Protein AF-A0AAW9DJ57-F1 (afdb_monomer_lite)

Sequence (117 aa):
EPVIYDNVTNDVYLRDVSTGRTDFIPNDYYTQVMAIKWANANFPDIKVKMGDAKYNPTEQGIVMSKADTSLKEKIDEALEAMKADGTLKAISEKYYAGQDLTIPVENADKLPVIEVE

pLDDT: mean 94.6, std 3.54, range [71.62, 98.62]

Secondary structure (DSSP, 8-state):
-PPPP-S--HHHHHHHHHHTS-S-----HHHHHHHHHHHHHH-TT------S-------------SS--HHHHHHHHHHHHHHHTSHHHHHHHHHTTT---SSPPTTGGGSPP----

Radius of gyration: 17.86 Å; chains: 1; bounding box: 44×32×45 Å

Foldseek 3Di:
DDDDDDPDQLCVVLQCCQVVVDVDDDDDPLVVVVSVVVCVVPPVSRDDDDDPADADDDDDDDDDDPVDCPVVVVVVVVVVVCVVVCVQQVVCCVPRVHDRPVDGDPPSVVHYYDDDD

InterPro domains:
  IPR001638 Solute-binding protein family 3/N-terminal domain of MltF [PF00497] (21-96)

Organism: Streptococcus suis (NCBI:txid1307)

Structure (mmCIF, N/CA/C/O backbone):
data_AF-A0AAW9DJ57-F1
#
_entry.id   AF-A0AAW9DJ57-F1
#
loop_
_atom_site.group_PDB
_atom_site.id
_atom_site.type_symbol
_atom_site.label_atom_id
_atom_site.label_alt_id
_atom_site.label_comp_id
_atom_site.label_asym_id
_atom_site.label_entity_id
_atom_site.label_seq_id
_atom_site.pdbx_PDB_ins_code
_atom_site.Cartn_x
_atom_site.Cartn_y
_atom_site.Cartn_z
_atom_site.occupancy
_atom_site.B_iso_or_equiv
_atom_site.auth_seq_id
_atom_site.auth_comp_id
_atom_site.auth_asym_id
_atom_site.auth_atom_id
_atom_site.pdbx_PDB_model_num
ATOM 1 N N . GLU A 1 1 ? -7.285 -7.538 -26.041 1.00 86.50 1 GLU A N 1
ATOM 2 C CA . GLU A 1 1 ? -7.826 -8.420 -24.987 1.00 86.50 1 GLU A CA 1
ATOM 3 C C . GLU A 1 1 ? -6.953 -8.395 -23.742 1.00 86.50 1 GLU A C 1
ATOM 5 O O . GLU A 1 1 ? -5.732 -8.409 -23.894 1.00 86.50 1 GLU A O 1
ATOM 10 N N . PRO A 1 2 ? -7.545 -8.331 -22.536 1.00 90.62 2 PRO A N 1
ATOM 11 C CA . PRO A 1 2 ? -6.799 -8.441 -21.287 1.00 90.62 2 PRO A CA 1
ATOM 12 C C . PRO A 1 2 ? -6.202 -9.845 -21.129 1.00 90.62 2 PRO A C 1
ATOM 14 O O . PRO A 1 2 ? -6.849 -10.849 -21.425 1.00 90.62 2 PRO A O 1
ATOM 17 N N . VAL A 1 3 ? -4.968 -9.916 -20.628 1.00 94.88 3 VAL A N 1
ATOM 18 C CA . VAL A 1 3 ? -4.350 -11.170 -20.180 1.00 94.88 3 VAL A CA 1
ATOM 19 C C . VAL A 1 3 ? -4.615 -11.312 -18.686 1.00 94.88 3 VAL A C 1
ATOM 21 O O . VAL A 1 3 ? -4.260 -10.426 -17.910 1.00 94.88 3 VAL A O 1
ATOM 24 N N . ILE A 1 4 ? -5.251 -12.414 -18.289 1.00 93.25 4 ILE A N 1
ATOM 25 C CA . ILE A 1 4 ? -5.577 -12.692 -16.888 1.00 93.25 4 ILE A CA 1
ATOM 26 C C . ILE A 1 4 ? -4.464 -13.546 -16.291 1.00 93.25 4 ILE A C 1
ATOM 28 O O . ILE A 1 4 ? -4.196 -14.652 -16.762 1.00 93.25 4 ILE A O 1
ATOM 32 N N . TYR A 1 5 ? -3.838 -13.026 -15.242 1.00 92.75 5 TYR A N 1
ATOM 33 C CA . TYR A 1 5 ? -2.899 -13.768 -14.414 1.00 92.75 5 TYR A CA 1
ATOM 34 C C . TYR A 1 5 ? -3.633 -14.265 -13.170 1.00 92.75 5 TYR A C 1
ATOM 36 O O . TYR A 1 5 ? -4.318 -13.490 -12.507 1.00 92.75 5 TYR A O 1
ATOM 44 N N . ASP A 1 6 ? -3.493 -15.552 -12.868 1.00 89.50 6 ASP A N 1
ATOM 45 C CA . ASP A 1 6 ? -3.893 -16.114 -11.575 1.00 89.50 6 ASP A CA 1
ATOM 46 C C . ASP A 1 6 ? -2.750 -15.895 -10.554 1.00 89.50 6 ASP A C 1
ATOM 48 O O . ASP A 1 6 ? -1.943 -14.973 -10.701 1.00 89.50 6 ASP A O 1
ATOM 52 N N . ASN A 1 7 ? -2.631 -16.738 -9.530 1.00 88.81 7 ASN A N 1
ATOM 53 C CA . ASN A 1 7 ? -1.551 -16.675 -8.551 1.00 88.81 7 ASN A CA 1
ATOM 54 C C . ASN A 1 7 ? -0.178 -17.046 -9.154 1.00 88.81 7 ASN A C 1
ATOM 56 O O . ASN A 1 7 ? 0.283 -18.187 -9.064 1.00 88.81 7 ASN A O 1
ATOM 60 N N . VAL A 1 8 ? 0.478 -16.063 -9.767 1.00 92.88 8 VAL A N 1
ATOM 61 C CA . VAL A 1 8 ? 1.838 -16.151 -10.313 1.00 92.88 8 VAL A CA 1
ATOM 62 C C . VAL A 1 8 ? 2.796 -15.250 -9.538 1.00 92.88 8 VAL A C 1
ATOM 64 O O . VAL A 1 8 ? 2.393 -14.292 -8.882 1.00 92.88 8 VAL A O 1
ATOM 67 N N . THR A 1 9 ? 4.092 -15.537 -9.629 1.00 92.69 9 THR A N 1
ATOM 68 C CA . THR A 1 9 ? 5.126 -14.662 -9.071 1.00 92.69 9 THR A CA 1
ATOM 69 C C . THR A 1 9 ? 5.235 -13.358 -9.865 1.00 92.69 9 THR A C 1
ATOM 71 O O . THR A 1 9 ? 4.969 -13.319 -11.069 1.00 92.69 9 THR A O 1
ATOM 74 N N . ASN A 1 10 ? 5.661 -12.280 -9.196 1.00 95.12 10 ASN A N 1
ATOM 75 C CA . ASN A 1 10 ? 5.697 -10.938 -9.785 1.00 95.12 10 ASN A CA 1
ATOM 76 C C . ASN A 1 10 ? 6.511 -10.850 -11.086 1.00 95.12 10 ASN A C 1
ATOM 78 O O . ASN A 1 10 ? 6.188 -10.067 -11.974 1.00 95.12 10 ASN A O 1
ATOM 82 N N . ASP A 1 11 ? 7.567 -11.651 -11.222 1.00 95.38 11 ASP A N 1
ATOM 83 C CA . ASP A 1 11 ? 8.426 -11.649 -12.403 1.00 95.38 11 ASP A CA 1
ATOM 84 C C . ASP A 1 11 ? 7.713 -12.144 -13.666 1.00 95.38 11 ASP A C 1
ATOM 86 O O . ASP A 1 11 ? 8.103 -11.735 -14.755 1.00 95.38 11 ASP A O 1
ATOM 90 N N . VAL A 1 12 ? 6.662 -12.963 -13.545 1.00 95.88 12 VAL A N 1
ATOM 91 C CA . VAL A 1 12 ? 5.919 -13.494 -14.697 1.00 95.88 12 VAL A CA 1
ATOM 92 C C . VAL A 1 12 ? 5.232 -12.358 -15.451 1.00 95.88 12 VAL A C 1
ATOM 94 O O . VAL A 1 12 ? 5.578 -12.088 -16.600 1.00 95.88 12 VAL A O 1
ATOM 97 N N . TYR A 1 13 ? 4.318 -11.638 -14.795 1.00 96.38 13 TYR A N 1
ATOM 98 C CA . TYR A 1 13 ? 3.570 -10.565 -15.453 1.00 96.38 13 TYR A CA 1
ATOM 99 C C . TYR A 1 13 ? 4.448 -9.337 -15.750 1.00 96.38 13 TYR A C 1
ATOM 101 O O . TYR A 1 13 ? 4.230 -8.643 -16.741 1.00 96.38 13 TYR A O 1
ATOM 109 N N . LEU A 1 14 ? 5.486 -9.067 -14.944 1.00 97.38 14 LEU A N 1
ATOM 110 C CA . LEU A 1 14 ? 6.422 -7.971 -15.229 1.00 97.38 14 LEU A CA 1
ATOM 111 C C . LEU A 1 14 ? 7.312 -8.272 -16.443 1.00 97.38 14 LEU A C 1
ATOM 113 O O . LEU A 1 14 ? 7.638 -7.364 -17.211 1.00 97.38 14 LEU A O 1
ATOM 117 N N . ARG A 1 15 ? 7.696 -9.535 -16.662 1.00 97.06 15 ARG A N 1
ATOM 118 C CA . ARG A 1 15 ? 8.445 -9.939 -17.860 1.00 97.06 15 ARG A CA 1
ATOM 119 C C . ARG A 1 15 ? 7.617 -9.775 -19.125 1.00 97.06 15 ARG A C 1
ATOM 121 O O . ARG A 1 15 ? 8.168 -9.410 -20.161 1.00 97.06 15 ARG A O 1
ATOM 128 N N . ASP A 1 16 ? 6.313 -9.981 -19.045 1.00 97.19 16 ASP A N 1
ATOM 129 C CA . ASP A 1 16 ? 5.419 -9.800 -20.187 1.00 97.19 16 ASP A CA 1
ATOM 130 C C . ASP A 1 16 ? 5.311 -8.342 -20.609 1.00 97.19 16 ASP A C 1
ATOM 132 O O . ASP A 1 16 ? 5.354 -8.052 -21.804 1.00 97.19 16 ASP A O 1
ATOM 136 N N . VAL A 1 17 ? 5.298 -7.423 -19.639 1.00 97.25 17 VAL A N 1
ATOM 137 C CA . VAL A 1 17 ? 5.460 -5.991 -19.915 1.00 97.25 17 VAL A CA 1
ATOM 138 C C . VAL A 1 17 ? 6.825 -5.711 -20.539 1.00 97.25 17 VAL A C 1
ATOM 140 O O . VAL A 1 17 ? 6.916 -5.097 -21.597 1.00 97.25 17 VAL A O 1
ATOM 143 N N . SER A 1 18 ? 7.902 -6.221 -19.938 1.00 97.81 18 SER A N 1
ATOM 144 C CA . SER A 1 18 ? 9.266 -5.993 -20.433 1.00 97.81 18 SER A CA 1
ATOM 145 C C . SER A 1 18 ? 9.515 -6.519 -21.852 1.00 97.81 18 SER A C 1
ATOM 147 O O . SER A 1 18 ? 10.418 -6.026 -22.525 1.00 97.81 18 SER A O 1
ATOM 149 N N . THR A 1 19 ? 8.795 -7.557 -22.276 1.00 97.44 19 THR A N 1
ATOM 150 C CA . THR A 1 19 ? 8.962 -8.210 -23.586 1.00 97.44 19 THR A CA 1
ATOM 151 C C . THR A 1 19 ? 7.916 -7.770 -24.609 1.00 97.44 19 THR A C 1
ATOM 153 O O . THR A 1 19 ? 7.984 -8.197 -25.760 1.00 97.44 19 THR A O 1
ATOM 156 N N . GLY A 1 20 ? 6.972 -6.909 -24.216 1.00 96.75 20 GLY A N 1
ATOM 157 C CA . GLY A 1 20 ? 5.914 -6.403 -25.090 1.00 96.75 20 GLY A CA 1
ATOM 158 C C . GLY A 1 20 ? 4.783 -7.399 -25.358 1.00 96.75 20 GLY A C 1
ATOM 159 O O . GLY A 1 20 ? 4.034 -7.220 -26.313 1.00 96.75 20 GLY A O 1
ATOM 160 N N . ARG A 1 21 ? 4.643 -8.457 -24.546 1.00 97.12 21 ARG A N 1
ATOM 161 C CA . ARG A 1 21 ? 3.471 -9.349 -24.600 1.00 97.12 21 ARG A CA 1
ATOM 162 C C . ARG A 1 21 ? 2.224 -8.678 -24.018 1.00 97.12 21 ARG A C 1
ATOM 164 O O . ARG A 1 21 ? 1.115 -8.964 -24.460 1.00 97.12 21 ARG A O 1
ATOM 171 N N . THR A 1 22 ? 2.414 -7.798 -23.039 1.00 97.44 22 THR A N 1
ATOM 172 C CA . THR A 1 22 ? 1.387 -6.910 -22.476 1.00 97.44 22 THR A CA 1
ATOM 173 C C . THR A 1 22 ? 1.944 -5.498 -22.345 1.00 97.44 22 THR A C 1
ATOM 175 O O . THR A 1 22 ? 3.154 -5.340 -22.230 1.00 97.44 22 THR A O 1
ATOM 178 N N . ASP A 1 23 ? 1.090 -4.478 -22.301 1.00 96.12 23 ASP A N 1
ATOM 179 C CA . ASP A 1 23 ? 1.550 -3.080 -22.266 1.00 96.12 23 ASP A CA 1
ATOM 180 C C . ASP A 1 23 ? 1.681 -2.510 -20.846 1.00 96.12 23 ASP A C 1
ATOM 182 O O . ASP A 1 23 ? 2.604 -1.754 -20.546 1.00 96.12 23 ASP A O 1
ATOM 186 N N . PHE A 1 24 ? 0.757 -2.866 -19.951 1.00 95.31 24 PHE A N 1
ATOM 187 C CA . PHE A 1 24 ? 0.735 -2.401 -18.565 1.00 95.31 24 PHE A CA 1
ATOM 188 C C . PHE A 1 24 ? 0.006 -3.400 -17.663 1.00 95.31 24 PHE A C 1
ATOM 190 O O . PHE A 1 24 ? -0.724 -4.269 -18.137 1.00 95.31 24 PHE A O 1
ATOM 197 N N . ILE A 1 25 ? 0.187 -3.243 -16.351 1.00 95.88 25 ILE A N 1
ATOM 198 C CA . ILE A 1 25 ? -0.501 -4.027 -15.323 1.00 95.88 25 ILE A CA 1
ATOM 199 C C . ILE A 1 25 ? -1.187 -3.045 -14.371 1.00 95.88 25 ILE A C 1
ATOM 201 O O . ILE A 1 25 ? -0.483 -2.288 -13.700 1.00 95.88 25 ILE A O 1
ATOM 205 N N . PRO A 1 26 ? -2.527 -3.008 -14.299 1.00 94.12 26 PRO A N 1
ATOM 206 C CA . PRO A 1 26 ? -3.231 -2.282 -13.251 1.00 94.12 26 PRO A CA 1
ATOM 207 C C . PRO A 1 26 ? -3.190 -3.101 -11.951 1.00 94.12 26 PRO A C 1
ATOM 209 O O . PRO A 1 26 ? -3.522 -4.283 -11.952 1.00 94.12 26 PRO A O 1
ATOM 212 N N . ASN A 1 27 ? -2.742 -2.504 -10.846 1.00 94.00 27 ASN A N 1
ATOM 213 C CA . ASN A 1 27 ? -2.768 -3.124 -9.516 1.00 94.00 27 ASN A CA 1
ATOM 214 C C . ASN A 1 27 ? -2.682 -2.033 -8.431 1.00 94.00 27 ASN A C 1
ATOM 216 O O . ASN A 1 27 ? -2.480 -0.861 -8.757 1.00 94.00 27 ASN A O 1
ATOM 220 N N . ASP A 1 28 ? -2.803 -2.413 -7.160 1.00 94.56 28 ASP A N 1
ATOM 221 C CA . ASP A 1 28 ? -2.580 -1.518 -6.026 1.00 94.56 28 ASP A CA 1
ATOM 222 C C . ASP A 1 28 ? -1.193 -0.846 -6.094 1.00 94.56 28 ASP A C 1
ATOM 224 O O . ASP A 1 28 ? -0.173 -1.477 -6.389 1.00 94.56 28 ASP A O 1
ATOM 228 N N . TYR A 1 29 ? -1.160 0.458 -5.809 1.00 93.81 29 TYR A N 1
ATOM 229 C CA . TYR A 1 29 ? 0.038 1.285 -5.949 1.00 93.81 29 TYR A CA 1
ATOM 230 C C . TYR A 1 29 ? 1.187 0.797 -5.059 1.00 93.81 29 TYR A C 1
ATOM 232 O O . TYR A 1 29 ? 2.317 0.641 -5.528 1.00 93.81 29 TYR A O 1
ATOM 240 N N . TYR A 1 30 ? 0.916 0.540 -3.779 1.00 93.69 30 TYR A N 1
ATOM 241 C CA . TYR A 1 30 ? 1.956 0.222 -2.804 1.00 93.69 30 TYR A CA 1
ATOM 242 C C . TYR A 1 30 ? 2.561 -1.160 -3.057 1.00 93.69 30 TYR A C 1
ATOM 244 O O . TYR A 1 30 ? 3.783 -1.329 -2.989 1.00 93.69 30 TYR A O 1
ATOM 252 N N . THR A 1 31 ? 1.730 -2.139 -3.415 1.00 92.88 31 THR A N 1
ATOM 253 C CA . THR A 1 31 ? 2.198 -3.476 -3.807 1.00 92.88 31 THR A CA 1
ATOM 254 C C . THR A 1 31 ? 2.990 -3.451 -5.118 1.00 92.88 31 THR A C 1
ATOM 256 O O . THR A 1 31 ? 4.003 -4.144 -5.227 1.00 92.88 31 THR A O 1
ATOM 259 N N . GLN A 1 32 ? 2.625 -2.602 -6.085 1.00 94.62 32 GLN A N 1
ATOM 260 C CA . GLN A 1 32 ? 3.418 -2.399 -7.301 1.00 94.62 32 GLN A CA 1
ATOM 261 C C . GLN A 1 32 ? 4.785 -1.773 -7.026 1.00 94.62 32 GLN A C 1
ATOM 263 O O . GLN A 1 32 ? 5.784 -2.254 -7.561 1.00 94.62 32 GLN A O 1
ATOM 268 N N . VAL A 1 33 ? 4.870 -0.759 -6.156 1.00 93.75 33 VAL A N 1
ATOM 269 C CA . VAL A 1 33 ? 6.161 -0.176 -5.744 1.00 93.75 33 VAL A CA 1
ATOM 270 C C . VAL A 1 33 ? 7.089 -1.268 -5.200 1.00 93.75 33 VAL A C 1
ATOM 272 O O . VAL A 1 33 ? 8.263 -1.341 -5.579 1.00 93.75 33 VAL A O 1
ATOM 275 N N . MET A 1 34 ? 6.552 -2.166 -4.368 1.00 94.44 34 MET A N 1
ATOM 276 C CA . MET A 1 34 ? 7.283 -3.327 -3.853 1.00 94.44 34 MET A CA 1
ATOM 277 C C . MET A 1 34 ? 7.699 -4.295 -4.964 1.00 94.44 34 MET A C 1
ATOM 279 O O . MET A 1 34 ? 8.859 -4.710 -5.008 1.00 94.44 34 MET A O 1
ATOM 283 N N . ALA A 1 35 ? 6.784 -4.632 -5.875 1.00 94.69 35 ALA A N 1
ATOM 284 C CA . ALA A 1 35 ? 7.038 -5.552 -6.978 1.00 94.69 35 ALA A CA 1
ATOM 285 C C . ALA A 1 35 ? 8.142 -5.042 -7.916 1.00 94.69 35 ALA A C 1
ATOM 287 O O . ALA A 1 35 ? 9.055 -5.798 -8.244 1.00 94.69 35 ALA A O 1
ATOM 288 N N . ILE A 1 36 ? 8.113 -3.759 -8.287 1.00 94.88 36 ILE A N 1
ATOM 289 C CA . ILE A 1 36 ? 9.129 -3.130 -9.140 1.00 94.88 36 ILE A CA 1
ATOM 290 C C . ILE A 1 36 ? 10.483 -3.078 -8.428 1.00 94.88 36 ILE A C 1
ATOM 292 O O . ILE A 1 36 ? 11.503 -3.425 -9.024 1.00 94.88 36 ILE A O 1
ATOM 296 N N . LYS A 1 37 ? 10.518 -2.703 -7.141 1.00 93.56 37 LYS A N 1
ATOM 297 C CA . LYS A 1 37 ? 11.760 -2.707 -6.351 1.00 93.56 37 LYS A CA 1
ATOM 298 C C . LYS A 1 37 ? 12.371 -4.107 -6.275 1.00 93.56 37 LYS A C 1
ATOM 300 O O . LYS A 1 37 ? 13.576 -4.259 -6.462 1.00 93.56 37 LYS A O 1
ATOM 305 N N . TRP A 1 38 ? 11.546 -5.122 -6.025 1.00 93.69 38 TRP A N 1
ATOM 306 C CA . TRP A 1 38 ? 11.977 -6.516 -5.991 1.00 93.69 38 TRP A CA 1
ATOM 307 C C . TRP A 1 38 ? 12.467 -7.002 -7.360 1.00 93.69 38 TRP A C 1
ATOM 309 O O . TRP A 1 38 ? 13.543 -7.594 -7.435 1.00 93.69 38 TRP A O 1
ATOM 319 N N . ALA A 1 39 ? 11.738 -6.709 -8.440 1.00 95.56 39 ALA A N 1
ATOM 320 C CA . ALA A 1 39 ? 12.116 -7.108 -9.793 1.00 95.56 39 ALA A CA 1
ATOM 321 C C . ALA A 1 39 ? 13.444 -6.469 -10.215 1.00 95.56 39 ALA A C 1
ATOM 323 O O . ALA A 1 39 ? 14.344 -7.178 -10.653 1.00 95.56 39 ALA A O 1
ATOM 324 N N . ASN A 1 40 ? 13.624 -5.167 -9.978 1.00 92.19 40 ASN A N 1
ATOM 325 C CA . ASN A 1 40 ? 14.874 -4.464 -10.281 1.00 92.19 40 ASN A CA 1
ATOM 326 C C . ASN A 1 40 ? 16.080 -5.029 -9.513 1.00 92.19 40 ASN A C 1
ATOM 328 O O . ASN A 1 40 ? 17.194 -5.017 -10.031 1.00 92.19 40 ASN A O 1
ATOM 332 N N . ALA A 1 41 ? 15.870 -5.519 -8.288 1.00 94.50 41 ALA A N 1
ATOM 333 C CA . ALA A 1 41 ? 16.934 -6.094 -7.469 1.00 94.50 41 ALA A CA 1
ATOM 334 C C . ALA A 1 41 ? 17.296 -7.539 -7.857 1.00 94.50 41 ALA A C 1
ATOM 336 O O . ALA A 1 41 ? 18.450 -7.929 -7.704 1.00 94.50 41 ALA A O 1
ATOM 337 N N . ASN A 1 42 ? 16.332 -8.335 -8.335 1.00 96.62 42 ASN A N 1
ATOM 338 C CA . ASN A 1 42 ? 16.507 -9.782 -8.533 1.00 96.62 42 ASN A CA 1
ATOM 339 C C . ASN A 1 42 ? 16.538 -10.212 -10.010 1.00 96.62 42 ASN A C 1
ATOM 341 O O . ASN A 1 42 ? 17.086 -11.262 -10.332 1.00 96.62 42 ASN A O 1
ATOM 345 N N . PHE A 1 43 ? 15.973 -9.408 -10.910 1.00 96.62 43 PHE A N 1
ATOM 346 C CA . PHE A 1 43 ? 15.820 -9.710 -12.333 1.00 96.62 43 PHE A CA 1
ATOM 347 C C . PHE A 1 43 ? 16.209 -8.489 -13.174 1.00 96.62 43 PHE A C 1
ATOM 349 O O . PHE A 1 43 ? 15.341 -7.852 -13.774 1.00 96.62 43 PHE A O 1
ATOM 356 N N . PRO A 1 44 ? 17.509 -8.154 -13.259 1.00 94.00 44 PRO A N 1
ATOM 357 C CA . PRO A 1 44 ? 17.972 -6.944 -13.936 1.00 94.00 44 PRO A CA 1
ATOM 358 C C . PRO A 1 44 ? 17.574 -6.883 -15.416 1.00 94.00 44 PRO A C 1
ATOM 360 O O . PRO A 1 44 ? 17.546 -5.794 -15.985 1.00 94.00 44 PRO A O 1
ATOM 363 N N . ASP A 1 45 ? 17.251 -8.013 -16.045 1.00 96.44 45 ASP A N 1
ATOM 364 C CA . ASP A 1 45 ? 16.825 -8.089 -17.445 1.00 96.44 45 ASP A CA 1
ATOM 365 C C . ASP A 1 45 ? 15.350 -7.719 -17.662 1.00 96.44 45 ASP A C 1
ATOM 367 O O . ASP A 1 45 ? 14.959 -7.442 -18.793 1.00 96.44 45 ASP A O 1
ATOM 371 N N . ILE A 1 46 ? 14.531 -7.679 -16.604 1.00 97.62 46 ILE A N 1
ATOM 372 C CA . ILE A 1 46 ? 13.150 -7.192 -16.680 1.00 97.62 46 ILE A CA 1
ATOM 373 C C . ILE A 1 46 ? 13.185 -5.659 -16.643 1.00 97.62 46 ILE A C 1
ATOM 375 O O . ILE A 1 46 ? 13.515 -5.049 -15.628 1.00 97.62 46 ILE A O 1
ATOM 379 N N . LYS A 1 47 ? 12.851 -5.018 -17.766 1.00 95.88 47 LYS A N 1
ATOM 380 C CA . LYS A 1 47 ? 12.898 -3.561 -17.953 1.00 95.88 47 LYS A CA 1
ATOM 381 C C . LYS A 1 47 ? 11.504 -2.955 -17.818 1.00 95.88 47 LYS A C 1
ATOM 383 O O . LYS A 1 47 ? 10.818 -2.712 -18.804 1.00 95.88 47 LYS A O 1
ATOM 388 N N . VAL A 1 48 ? 11.097 -2.704 -16.579 1.00 96.19 48 VAL A N 1
ATOM 389 C CA . VAL A 1 48 ? 9.791 -2.125 -16.227 1.00 96.19 48 VAL A CA 1
ATOM 390 C C . VAL A 1 48 ? 9.953 -0.967 -15.246 1.00 96.19 48 VAL A C 1
ATOM 392 O O . VAL A 1 48 ? 10.968 -0.848 -14.560 1.00 96.19 48 VAL A O 1
ATOM 395 N N . LYS A 1 49 ? 8.945 -0.100 -15.170 1.00 95.44 49 LYS A N 1
ATOM 396 C CA . LYS A 1 49 ? 8.878 1.009 -14.213 1.00 95.44 49 LYS A CA 1
ATOM 397 C C . LYS A 1 49 ? 7.435 1.245 -13.780 1.00 95.44 49 LYS A C 1
ATOM 399 O O . LYS A 1 49 ? 6.513 0.817 -14.470 1.00 95.44 49 LYS A O 1
ATOM 404 N N . MET A 1 50 ? 7.258 1.967 -12.677 1.00 96.12 50 MET A N 1
ATOM 405 C CA . MET A 1 50 ? 5.948 2.503 -12.305 1.00 96.12 50 MET A CA 1
ATOM 406 C C . MET A 1 50 ? 5.425 3.432 -13.408 1.00 96.12 50 MET A C 1
ATOM 408 O O . MET A 1 50 ? 6.193 4.206 -13.986 1.00 96.12 50 MET A O 1
ATOM 412 N N . GLY A 1 51 ? 4.126 3.344 -13.691 1.00 94.31 51 GLY A N 1
ATOM 413 C CA . GLY A 1 51 ? 3.413 4.329 -14.501 1.00 94.31 51 GLY A CA 1
ATOM 414 C C . GLY A 1 51 ? 2.983 5.542 -13.674 1.00 94.31 51 GLY A C 1
ATOM 415 O O . GLY A 1 51 ? 2.962 5.488 -12.445 1.00 94.31 51 GLY A O 1
ATOM 416 N N . ASP A 1 52 ? 2.603 6.620 -14.358 1.00 93.12 52 ASP A N 1
ATOM 417 C CA . ASP A 1 52 ? 2.176 7.872 -13.714 1.00 93.12 52 ASP A CA 1
ATOM 418 C C . ASP A 1 52 ? 0.666 7.911 -13.409 1.00 93.12 52 ASP A C 1
ATOM 420 O O . ASP A 1 52 ? 0.202 8.745 -12.631 1.00 93.12 52 ASP A O 1
ATOM 424 N N . ALA A 1 53 ?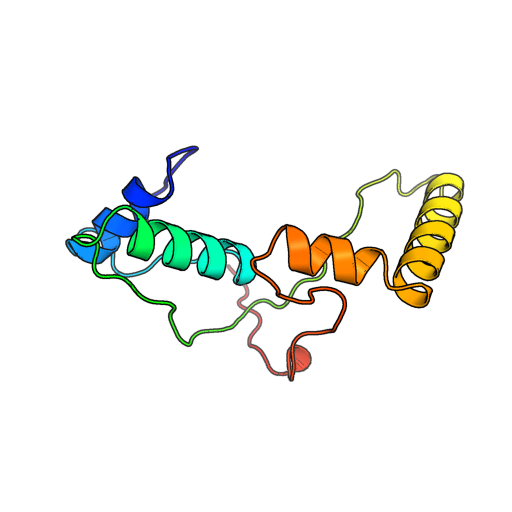 -0.114 7.016 -14.025 1.00 93.00 53 ALA A N 1
ATOM 425 C CA . ALA A 1 53 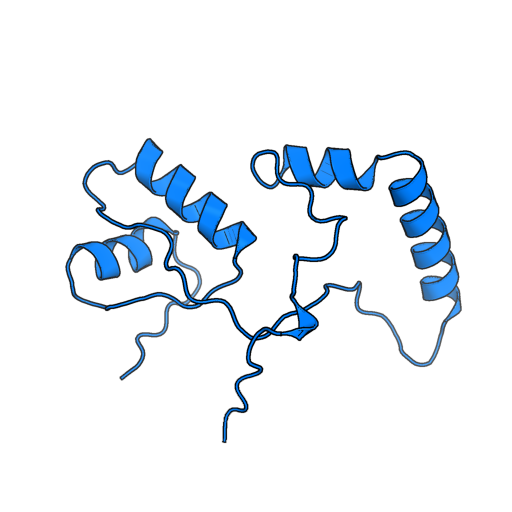? -1.564 6.982 -13.882 1.00 93.00 53 ALA A CA 1
ATOM 426 C C . ALA A 1 53 ? -1.983 6.595 -12.453 1.00 93.00 53 ALA A C 1
ATOM 428 O O . ALA A 1 53 ? -1.552 5.574 -11.919 1.00 93.00 53 ALA A O 1
ATOM 429 N N . LYS A 1 54 ? -2.877 7.396 -11.867 1.00 93.38 54 LYS A N 1
ATOM 430 C CA . LYS A 1 54 ? -3.526 7.156 -10.573 1.00 93.38 54 LYS A CA 1
ATOM 431 C C . LYS A 1 54 ? -5.029 7.347 -10.737 1.00 93.38 54 LYS A C 1
ATOM 433 O O . LYS A 1 54 ? -5.455 8.294 -11.392 1.00 93.38 54 LYS A O 1
ATOM 438 N N . TYR A 1 55 ? -5.810 6.440 -10.175 1.00 94.44 55 TYR A N 1
ATOM 439 C CA . TYR A 1 55 ? -7.262 6.375 -10.329 1.00 94.44 55 TYR A CA 1
ATOM 440 C C . TYR A 1 55 ? -7.842 5.495 -9.218 1.00 94.44 55 TYR A C 1
ATOM 44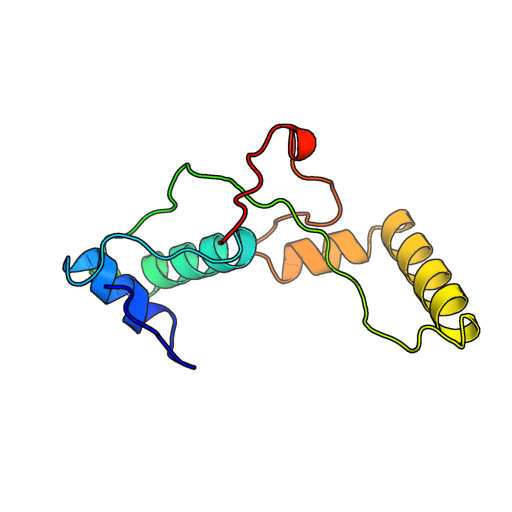2 O O . TYR A 1 55 ? -7.085 4.807 -8.534 1.00 94.44 55 TYR A O 1
ATOM 450 N N . ASN A 1 56 ? -9.166 5.509 -9.057 1.00 94.88 56 ASN A N 1
ATOM 451 C CA . ASN A 1 56 ? -9.906 4.672 -8.106 1.00 94.88 56 ASN A CA 1
ATOM 452 C C . ASN A 1 56 ? -9.296 4.690 -6.690 1.00 94.88 56 ASN A C 1
ATOM 454 O O . ASN A 1 56 ? -8.842 3.649 -6.209 1.00 94.88 56 ASN A O 1
ATOM 458 N N . PRO A 1 57 ? -9.239 5.857 -6.019 1.00 94.31 57 PRO A N 1
ATOM 459 C CA . PRO A 1 57 ? -8.767 5.926 -4.639 1.00 94.31 57 PRO A CA 1
ATOM 460 C C . PRO A 1 57 ? -9.607 5.003 -3.744 1.00 94.31 57 PRO A C 1
ATOM 462 O O . PRO A 1 57 ? -10.833 4.966 -3.850 1.00 94.31 57 PRO A O 1
ATOM 465 N N . THR A 1 58 ? -8.946 4.255 -2.860 1.00 92.81 58 THR A N 1
ATOM 466 C CA . THR A 1 58 ? -9.606 3.343 -1.917 1.00 92.81 58 THR A CA 1
ATOM 467 C C . THR A 1 58 ? -8.993 3.447 -0.528 1.00 92.81 58 THR A C 1
ATOM 469 O O . THR A 1 58 ? -7.826 3.806 -0.372 1.00 92.81 58 THR A O 1
ATOM 472 N N . GLU A 1 59 ? -9.789 3.085 0.473 1.00 92.88 59 GLU A N 1
ATOM 473 C CA . GLU A 1 59 ? -9.347 2.823 1.840 1.00 92.88 59 GLU A CA 1
ATOM 474 C C . GLU A 1 59 ? -9.604 1.351 2.165 1.00 92.88 59 GLU A C 1
ATOM 476 O O . GLU A 1 59 ? -10.537 0.735 1.639 1.00 92.88 59 GLU A O 1
ATOM 481 N N . GLN A 1 60 ? -8.776 0.770 3.030 1.00 93.06 60 GLN A N 1
ATOM 482 C CA . GLN A 1 60 ? -8.910 -0.625 3.438 1.00 93.06 60 GLN A CA 1
ATOM 483 C C . GLN A 1 60 ? -9.548 -0.713 4.825 1.00 93.06 60 GLN A C 1
ATOM 485 O O . GLN A 1 60 ? -9.281 0.096 5.711 1.00 93.06 60 GLN A O 1
ATOM 490 N N . GLY A 1 61 ? -10.381 -1.734 5.021 1.00 94.19 61 GLY A N 1
ATOM 491 C CA . GLY A 1 61 ? -11.067 -1.987 6.282 1.00 94.19 61 GLY A CA 1
ATOM 492 C C . GLY A 1 61 ? -11.084 -3.468 6.635 1.00 94.19 61 GLY A C 1
ATOM 493 O O . GLY A 1 61 ? -10.923 -4.338 5.778 1.00 94.19 61 GLY A O 1
ATOM 494 N N . ILE A 1 62 ? -11.301 -3.758 7.916 1.00 95.88 62 ILE A N 1
ATOM 495 C CA . ILE A 1 62 ? -11.508 -5.124 8.399 1.00 95.88 62 ILE A CA 1
ATOM 496 C C . ILE A 1 62 ? -12.985 -5.473 8.202 1.00 95.88 62 ILE A C 1
ATOM 498 O O . ILE A 1 62 ? -13.868 -4.813 8.749 1.00 95.88 62 ILE A O 1
ATOM 502 N N . VAL A 1 63 ? -13.257 -6.509 7.408 1.00 95.69 63 VAL A N 1
ATOM 503 C CA . VAL A 1 63 ? -14.625 -6.956 7.112 1.00 95.69 63 VAL A CA 1
ATOM 504 C C . VAL A 1 63 ? -15.199 -7.712 8.310 1.00 95.69 63 VAL A C 1
ATOM 506 O O . VAL A 1 63 ? -14.576 -8.633 8.834 1.00 95.69 63 VAL A O 1
ATOM 509 N N . MET A 1 64 ? -16.407 -7.337 8.728 1.00 95.06 64 MET A N 1
ATOM 510 C CA . MET A 1 64 ? -17.120 -7.940 9.856 1.00 95.06 64 MET A CA 1
ATOM 511 C C . MET A 1 64 ? -18.6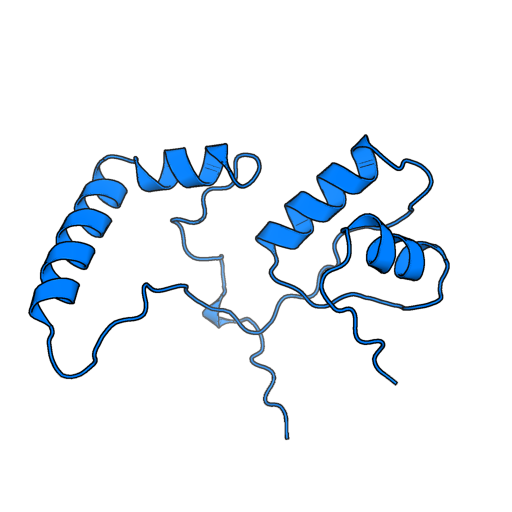43 -7.870 9.661 1.00 95.06 64 MET A C 1
ATOM 513 O O . MET A 1 64 ? -19.126 -7.292 8.685 1.00 95.06 64 MET A O 1
ATOM 517 N N . SER A 1 65 ? -19.408 -8.484 10.571 1.00 95.88 65 SER A N 1
ATOM 518 C CA . SER A 1 65 ? -20.877 -8.467 10.528 1.00 95.88 65 SER A CA 1
ATOM 519 C C . SER A 1 65 ? -21.424 -7.040 10.564 1.00 95.88 65 SER A C 1
ATOM 521 O O . SER A 1 65 ? -21.011 -6.230 11.387 1.00 95.88 65 SER A O 1
ATOM 523 N N . LYS A 1 66 ? -22.415 -6.746 9.714 1.00 94.94 66 LYS A N 1
ATOM 524 C CA . LYS A 1 66 ? -23.121 -5.456 9.735 1.00 94.94 66 LYS A CA 1
ATOM 525 C C . LYS A 1 66 ? -24.104 -5.333 10.907 1.00 94.94 66 LYS A C 1
ATOM 527 O O . LYS A 1 66 ? -24.458 -4.223 11.285 1.00 94.94 66 LYS A O 1
ATOM 532 N N . ALA A 1 67 ? -24.583 -6.456 11.443 1.00 95.88 67 ALA A N 1
ATOM 533 C CA . ALA A 1 67 ? -25.630 -6.473 12.466 1.00 95.88 67 ALA A CA 1
ATOM 534 C C . ALA A 1 67 ? -25.099 -6.300 13.899 1.00 95.88 67 ALA A C 1
ATOM 536 O O . ALA A 1 67 ? -25.874 -5.954 14.784 1.00 95.88 67 ALA A O 1
ATOM 537 N N . ASP A 1 68 ? -23.808 -6.547 14.127 1.00 92.88 68 ASP A N 1
ATOM 538 C CA . ASP A 1 68 ? -23.174 -6.480 15.446 1.00 92.88 68 ASP A CA 1
ATOM 539 C C . ASP A 1 68 ? -21.974 -5.531 15.395 1.00 92.88 68 ASP A C 1
ATOM 541 O O . ASP A 1 68 ? -20.967 -5.820 14.747 1.00 92.88 68 ASP A O 1
ATOM 545 N N . THR A 1 69 ? -22.093 -4.385 16.069 1.00 95.06 69 THR A N 1
ATOM 546 C CA . THR A 1 69 ? -21.053 -3.349 16.112 1.00 95.06 69 THR A CA 1
ATOM 547 C C . THR A 1 69 ? -20.097 -3.498 17.287 1.00 95.06 69 THR A C 1
ATOM 549 O O . THR A 1 69 ? -19.093 -2.792 17.323 1.00 95.06 69 THR A O 1
ATOM 552 N N . SER A 1 70 ? -20.344 -4.421 18.222 1.00 96.44 70 SER A N 1
ATOM 553 C CA . SER A 1 70 ? -19.525 -4.545 19.435 1.00 96.44 70 SER A CA 1
ATOM 554 C C . SER A 1 70 ? -18.057 -4.850 19.114 1.00 96.44 70 SER A C 1
ATOM 556 O O . SER A 1 70 ? -17.145 -4.283 19.717 1.00 96.44 70 SER A O 1
ATOM 558 N N . LEU A 1 71 ? -17.812 -5.684 18.096 1.00 96.25 71 LEU A N 1
ATOM 559 C CA . LEU A 1 71 ? -16.470 -5.958 17.585 1.00 96.25 71 LEU A CA 1
ATOM 560 C C . LEU A 1 71 ? -15.862 -4.738 16.881 1.00 96.25 71 LEU A C 1
ATOM 562 O O . LEU A 1 71 ? -14.678 -4.456 17.068 1.00 96.25 71 LEU A O 1
ATOM 566 N N . LYS A 1 72 ? -16.666 -4.006 16.098 1.00 96.50 72 LYS A N 1
ATOM 567 C CA . LYS A 1 72 ? -16.217 -2.800 15.392 1.00 96.50 72 LYS A CA 1
ATOM 568 C C . LYS A 1 72 ? -15.700 -1.758 16.372 1.00 96.50 72 LYS A C 1
ATOM 570 O O . LYS A 1 72 ? -14.602 -1.257 16.182 1.00 96.50 72 LYS A O 1
ATOM 575 N N . GLU A 1 73 ? -16.458 -1.479 17.428 1.00 97.50 73 GLU A N 1
ATOM 576 C CA . GLU A 1 73 ? -16.100 -0.478 18.437 1.00 97.50 73 GLU A CA 1
ATOM 577 C C . GLU A 1 73 ? -14.742 -0.782 19.079 1.00 97.50 73 GLU A C 1
ATOM 579 O O . GLU A 1 73 ? -13.915 0.113 19.236 1.00 97.50 73 GLU A O 1
ATOM 584 N N . LYS A 1 74 ? -14.470 -2.057 19.386 1.00 98.00 74 LYS A N 1
ATOM 585 C CA . LYS A 1 74 ? -13.187 -2.481 19.966 1.00 98.00 74 LYS A CA 1
ATOM 586 C C . LYS A 1 74 ? -12.026 -2.459 18.986 1.00 98.00 74 LYS A C 1
ATOM 588 O O . LYS A 1 74 ? -10.916 -2.104 19.379 1.00 98.00 74 LYS A O 1
ATOM 593 N N . ILE A 1 75 ? -12.264 -2.821 17.730 1.00 97.62 75 ILE A N 1
ATOM 594 C CA . ILE A 1 75 ? -11.242 -2.726 16.686 1.00 97.62 75 ILE A CA 1
ATOM 595 C C . ILE A 1 75 ? -10.912 -1.260 16.399 1.00 97.62 75 ILE A C 1
ATOM 597 O O . ILE A 1 75 ? -9.736 -0.918 16.344 1.00 97.62 75 ILE A O 1
ATOM 601 N N . ASP A 1 76 ? -11.918 -0.395 16.268 1.00 97.81 76 ASP A N 1
ATOM 602 C CA . ASP A 1 76 ? -11.720 1.034 16.023 1.00 97.81 76 ASP A CA 1
ATOM 603 C C . ASP A 1 76 ? -10.946 1.684 17.184 1.00 97.81 76 ASP A C 1
ATOM 605 O O . ASP A 1 76 ? -9.967 2.385 16.940 1.00 97.81 76 ASP A O 1
ATOM 609 N N . GLU A 1 77 ? -11.308 1.391 18.442 1.00 98.44 77 GLU A N 1
ATOM 610 C CA . GLU A 1 77 ? -10.584 1.864 19.636 1.00 98.44 77 GLU A CA 1
ATOM 611 C C . GLU A 1 77 ? -9.094 1.476 19.589 1.00 98.44 77 GLU A C 1
ATOM 613 O O . GLU A 1 77 ? -8.217 2.314 19.813 1.00 98.44 77 GLU A O 1
ATOM 618 N N . ALA A 1 78 ? -8.794 0.221 19.237 1.00 98.44 78 ALA A N 1
ATOM 619 C CA . ALA A 1 78 ? -7.422 -0.260 19.113 1.00 98.44 78 ALA A CA 1
ATOM 620 C C . ALA A 1 78 ? -6.672 0.391 17.938 1.00 98.44 78 ALA A C 1
ATOM 622 O O . ALA A 1 78 ? -5.514 0.777 18.089 1.00 98.44 78 ALA A O 1
ATOM 623 N N . LEU A 1 79 ? -7.318 0.538 16.777 1.00 97.88 79 LEU A N 1
ATOM 624 C CA . LEU A 1 79 ? -6.714 1.167 15.603 1.00 97.88 79 LEU A CA 1
ATOM 625 C C . LEU A 1 79 ? -6.383 2.637 15.869 1.00 97.88 79 LEU A C 1
ATOM 627 O O . LEU A 1 79 ? -5.286 3.066 15.527 1.00 97.88 79 LEU A O 1
ATOM 631 N N . GLU A 1 80 ? -7.272 3.395 16.516 1.00 98.00 80 GLU A N 1
ATOM 632 C CA . GLU A 1 80 ? -7.008 4.793 16.874 1.00 98.00 80 GLU A CA 1
ATOM 633 C C . GLU A 1 80 ? -5.861 4.921 17.885 1.00 98.00 80 GLU A C 1
ATOM 635 O O . GLU A 1 80 ? -4.986 5.772 17.713 1.00 98.00 80 GLU A O 1
ATOM 640 N N . ALA A 1 81 ? -5.787 4.031 18.882 1.00 98.62 81 ALA A N 1
ATOM 641 C CA . ALA A 1 81 ? -4.648 3.984 19.798 1.00 98.62 81 ALA A CA 1
ATOM 642 C C . ALA A 1 81 ? -3.325 3.715 19.054 1.00 98.62 81 ALA A C 1
ATOM 644 O O . ALA A 1 81 ? -2.345 4.429 19.265 1.00 98.62 81 ALA A O 1
ATOM 645 N N . MET A 1 82 ? -3.316 2.752 18.123 1.00 98.44 82 MET A N 1
ATOM 646 C CA . MET A 1 82 ? -2.133 2.416 17.322 1.00 98.44 82 MET A CA 1
ATOM 647 C C . MET A 1 82 ? -1.761 3.487 16.279 1.00 98.44 82 MET A C 1
ATOM 649 O O . MET A 1 82 ? -0.612 3.546 15.831 1.00 98.44 82 MET A O 1
ATOM 653 N N . LYS A 1 83 ? -2.717 4.312 15.831 1.00 97.06 83 LYS A N 1
ATOM 654 C CA . LYS A 1 83 ? -2.418 5.513 15.033 1.00 97.06 83 LYS A CA 1
ATOM 655 C C . LYS A 1 83 ? -1.737 6.561 15.907 1.00 97.06 83 LYS A C 1
ATOM 657 O O . LYS A 1 83 ? -0.708 7.101 15.512 1.00 97.06 83 LYS A O 1
ATOM 662 N N . ALA A 1 84 ? -2.295 6.827 17.090 1.00 98.06 84 ALA A N 1
ATOM 663 C CA . ALA A 1 84 ? -1.814 7.864 17.997 1.00 98.06 84 ALA A CA 1
ATOM 664 C C . ALA A 1 84 ? -0.403 7.584 18.538 1.00 98.06 84 ALA A C 1
ATOM 666 O O . ALA A 1 84 ? 0.392 8.513 18.675 1.00 98.06 84 ALA A O 1
ATOM 667 N N . ASP A 1 85 ? -0.078 6.321 18.824 1.00 98.56 85 ASP A N 1
ATOM 668 C CA . ASP A 1 85 ? 1.240 5.9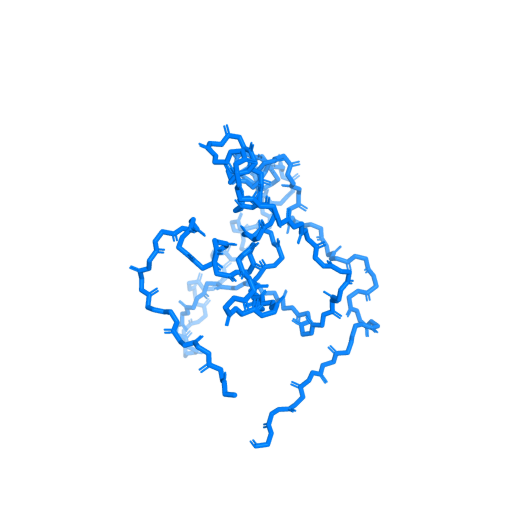25 19.337 1.00 98.56 85 ASP A CA 1
ATOM 669 C C . ASP A 1 85 ? 2.286 5.631 18.240 1.00 98.56 85 ASP A C 1
ATOM 671 O O . ASP A 1 85 ? 3.456 5.388 18.544 1.00 98.56 85 ASP A O 1
ATOM 675 N N . GLY A 1 86 ? 1.890 5.685 16.963 1.00 98.38 86 GLY A N 1
ATOM 676 C CA . GLY A 1 86 ? 2.764 5.447 15.811 1.00 98.38 86 GLY A CA 1
ATOM 677 C C . GLY A 1 86 ? 2.998 3.972 15.464 1.00 98.38 86 GLY A C 1
ATOM 678 O O . GLY A 1 86 ? 3.754 3.679 14.533 1.00 98.38 86 GLY A O 1
ATOM 679 N N . THR A 1 87 ? 2.344 3.030 16.144 1.00 98.62 87 THR A N 1
ATOM 680 C CA . THR A 1 87 ? 2.473 1.592 15.875 1.00 98.62 87 THR A CA 1
ATOM 681 C C . THR A 1 87 ? 2.060 1.238 14.447 1.00 98.62 87 THR A C 1
ATOM 683 O O . THR A 1 87 ? 2.775 0.491 13.775 1.00 98.62 87 THR A O 1
ATOM 686 N N . LEU A 1 88 ? 0.948 1.783 13.936 1.00 98.12 88 LEU A N 1
ATOM 687 C CA . LEU A 1 88 ? 0.522 1.495 12.558 1.00 98.12 88 LEU A CA 1
ATOM 688 C C . LEU A 1 88 ? 1.516 2.021 11.523 1.00 98.12 88 LEU A C 1
ATOM 690 O O . LEU A 1 88 ? 1.804 1.326 10.548 1.00 98.12 88 LEU A O 1
ATOM 694 N N . LYS A 1 89 ? 2.097 3.199 11.764 1.00 98.19 89 LYS A N 1
ATOM 695 C CA . LYS A 1 89 ? 3.155 3.745 10.914 1.00 98.19 89 LYS A CA 1
ATOM 696 C C . LYS A 1 89 ? 4.376 2.824 10.900 1.00 98.19 89 LYS A C 1
ATOM 698 O O . LYS A 1 89 ? 4.851 2.462 9.829 1.00 98.19 89 LYS A O 1
ATOM 703 N N . ALA A 1 90 ? 4.834 2.373 12.068 1.00 98.56 90 ALA A N 1
ATOM 704 C CA . ALA A 1 90 ? 5.978 1.467 12.166 1.00 98.56 90 ALA A CA 1
ATOM 705 C C . ALA A 1 90 ? 5.730 0.126 11.447 1.00 98.56 90 ALA A C 1
ATOM 707 O O . ALA A 1 90 ? 6.628 -0.410 10.792 1.00 98.56 90 ALA A O 1
ATOM 708 N N . ILE A 1 91 ? 4.508 -0.415 11.531 1.00 98.12 91 ILE A N 1
ATOM 709 C CA . ILE A 1 91 ? 4.097 -1.603 10.768 1.00 98.12 91 ILE A CA 1
ATOM 710 C C . ILE A 1 91 ? 4.159 -1.310 9.265 1.00 98.12 91 ILE A C 1
ATOM 712 O O . ILE A 1 91 ? 4.759 -2.082 8.515 1.00 98.12 91 ILE A O 1
ATOM 716 N N . SER A 1 92 ? 3.571 -0.196 8.832 1.00 97.06 92 SER A N 1
ATOM 717 C CA . SER A 1 92 ? 3.551 0.223 7.433 1.00 97.06 92 SER A CA 1
ATOM 718 C C . SER A 1 92 ? 4.963 0.332 6.856 1.00 97.06 92 SER A C 1
ATOM 720 O O . SER A 1 92 ? 5.290 -0.336 5.875 1.00 97.06 92 SER A O 1
ATOM 722 N N . GLU A 1 93 ? 5.842 1.086 7.513 1.00 96.69 93 GLU A N 1
ATOM 723 C CA . GLU A 1 93 ? 7.214 1.306 7.055 1.00 96.69 93 GLU A CA 1
ATOM 724 C C . GLU A 1 93 ? 8.010 -0.005 6.993 1.00 96.69 93 GLU A C 1
ATOM 726 O O . GLU A 1 93 ? 8.785 -0.226 6.059 1.00 96.69 93 GLU A O 1
ATOM 731 N N . LYS A 1 94 ? 7.781 -0.921 7.942 1.00 96.69 94 LYS A N 1
ATOM 732 C CA . LYS A 1 94 ? 8.440 -2.230 7.963 1.00 96.69 94 LYS A CA 1
ATOM 733 C C . LYS A 1 94 ? 8.061 -3.103 6.765 1.00 96.69 94 LYS A C 1
ATOM 735 O O . LYS A 1 94 ? 8.940 -3.756 6.202 1.00 96.69 94 LYS A O 1
ATOM 740 N N . TYR A 1 95 ? 6.781 -3.151 6.397 1.00 95.62 95 TYR A N 1
ATOM 741 C CA . TYR A 1 95 ? 6.283 -4.104 5.396 1.00 95.62 95 TYR A CA 1
ATOM 742 C C . TYR A 1 95 ? 6.091 -3.509 3.992 1.00 95.62 95 TYR A C 1
ATOM 744 O O . TYR A 1 95 ? 6.105 -4.263 3.022 1.00 95.62 95 TYR A O 1
ATOM 752 N N . TYR A 1 96 ? 6.009 -2.183 3.851 1.00 94.75 96 TYR A N 1
ATOM 753 C CA . TYR A 1 96 ? 5.781 -1.489 2.573 1.00 94.75 96 TYR A CA 1
ATOM 754 C C . TYR A 1 96 ? 6.982 -0.637 2.127 1.00 94.75 96 TYR A C 1
ATOM 756 O O . TYR A 1 96 ? 6.826 0.465 1.602 1.00 94.75 96 TYR A O 1
ATOM 764 N N . ALA A 1 97 ? 8.204 -1.147 2.326 1.00 90.44 97 ALA A N 1
ATOM 765 C CA . ALA A 1 97 ? 9.472 -0.502 1.947 1.00 90.44 97 ALA A CA 1
ATOM 766 C C . ALA A 1 97 ? 9.633 0.946 2.440 1.00 90.44 97 ALA A C 1
ATOM 768 O O . ALA A 1 97 ? 10.097 1.812 1.697 1.00 90.44 97 ALA A O 1
ATOM 769 N N . GLY A 1 98 ? 9.309 1.189 3.707 1.00 93.00 98 GLY A N 1
ATOM 770 C CA . GLY A 1 98 ? 9.484 2.491 4.349 1.00 93.00 98 GLY A CA 1
ATOM 771 C C . GLY A 1 98 ? 8.376 3.494 4.042 1.00 93.00 98 GLY A C 1
ATOM 772 O O . GLY A 1 98 ? 8.536 4.668 4.351 1.00 93.00 98 GLY A O 1
ATOM 773 N N . GLN A 1 99 ? 7.278 3.063 3.419 1.00 93.12 99 GLN A N 1
ATOM 774 C CA . GLN A 1 99 ? 6.131 3.928 3.156 1.00 93.12 99 GLN A CA 1
ATOM 775 C C . GLN A 1 99 ? 5.214 4.002 4.378 1.00 93.12 99 GLN A C 1
ATOM 777 O O . GLN A 1 99 ? 4.967 2.994 5.042 1.00 93.12 99 GLN A O 1
ATOM 782 N N . ASP A 1 100 ? 4.677 5.192 4.632 1.00 95.25 100 ASP A N 1
ATOM 783 C CA . ASP A 1 100 ? 3.643 5.438 5.631 1.00 95.25 100 ASP A CA 1
ATOM 784 C C . ASP A 1 100 ? 2.266 5.438 4.950 1.00 95.25 100 ASP A C 1
ATOM 786 O O . ASP A 1 100 ? 1.915 6.374 4.236 1.00 95.25 100 ASP A O 1
ATOM 790 N N . LEU A 1 101 ? 1.511 4.355 5.132 1.00 94.19 101 LEU A N 1
ATOM 791 C CA . LEU A 1 101 ? 0.164 4.166 4.589 1.00 94.19 101 LEU A CA 1
ATOM 792 C C . LEU A 1 101 ? -0.912 4.674 5.563 1.00 94.19 101 LEU A C 1
ATOM 794 O O . LEU A 1 101 ? -2.101 4.510 5.308 1.00 94.19 101 LEU A O 1
ATOM 798 N N . THR A 1 102 ? -0.523 5.272 6.695 1.00 93.81 102 THR A N 1
ATOM 799 C CA . THR A 1 102 ? -1.479 5.818 7.673 1.00 93.81 102 THR A CA 1
ATOM 800 C C . THR A 1 102 ? -1.960 7.221 7.313 1.00 93.81 102 THR A C 1
ATOM 802 O O . THR A 1 102 ? -2.918 7.719 7.905 1.00 93.81 102 THR A O 1
ATOM 805 N N . ILE A 1 103 ? -1.314 7.848 6.327 1.00 91.50 103 ILE A N 1
ATOM 806 C CA . ILE A 1 103 ? -1.655 9.169 5.813 1.00 91.50 103 ILE A CA 1
ATOM 807 C C . ILE A 1 103 ? -2.438 9.050 4.496 1.00 91.50 103 ILE A C 1
ATOM 809 O O . ILE A 1 103 ? -2.059 8.255 3.632 1.00 91.50 103 ILE A O 1
ATOM 813 N N . PRO A 1 104 ? -3.511 9.840 4.303 1.00 88.19 104 PRO A N 1
ATOM 814 C CA . PRO A 1 104 ? -4.227 9.869 3.035 1.00 88.19 104 PRO A CA 1
ATOM 815 C C . PRO A 1 104 ? -3.310 10.244 1.869 1.00 88.19 104 PRO A C 1
ATOM 817 O O . PRO A 1 104 ? -2.424 11.092 1.999 1.00 88.19 104 PRO A O 1
ATOM 820 N N . VAL A 1 105 ? -3.562 9.647 0.703 1.00 87.75 105 VAL A N 1
ATOM 821 C CA . VAL A 1 105 ? -2.866 10.018 -0.532 1.00 87.75 105 VAL A CA 1
ATOM 822 C C . VAL A 1 105 ? -3.210 11.465 -0.887 1.00 87.75 105 VAL A C 1
ATOM 824 O O . VAL A 1 105 ? -4.376 11.860 -0.918 1.00 87.75 105 VAL A O 1
ATOM 827 N N . GLU A 1 106 ? -2.184 12.265 -1.174 1.00 88.31 106 GLU A N 1
ATOM 828 C CA . GLU A 1 106 ? -2.364 13.666 -1.543 1.00 88.31 106 GLU A CA 1
ATOM 829 C C . GLU A 1 106 ? -3.247 13.795 -2.793 1.00 88.31 106 GLU A C 1
ATOM 831 O O . GLU A 1 106 ? -3.000 13.138 -3.807 1.00 88.31 106 GLU A O 1
ATOM 836 N N . ASN A 1 107 ? -4.255 14.672 -2.733 1.00 91.31 107 ASN A N 1
ATOM 837 C CA . ASN A 1 107 ? -5.209 14.912 -3.819 1.00 91.31 107 ASN A CA 1
ATOM 838 C C . ASN A 1 107 ? -5.984 13.655 -4.267 1.00 91.31 107 ASN A C 1
ATOM 840 O O . ASN A 1 107 ? -6.402 13.582 -5.424 1.00 91.31 107 ASN A O 1
ATOM 844 N N . ALA A 1 108 ? -6.173 12.666 -3.383 1.00 91.38 108 ALA A N 1
ATOM 845 C CA . ALA A 1 108 ? -6.948 11.462 -3.689 1.00 91.38 108 ALA A CA 1
ATOM 846 C C . ALA A 1 108 ? -8.364 11.784 -4.197 1.00 91.38 108 ALA A C 1
ATOM 848 O O . ALA A 1 108 ? -8.841 11.144 -5.126 1.00 91.38 108 ALA A O 1
ATOM 849 N N . ASP A 1 109 ? -8.993 12.824 -3.650 1.00 92.38 109 ASP A N 1
ATOM 850 C CA . ASP A 1 109 ? -10.308 13.347 -4.038 1.00 92.38 109 ASP A CA 1
ATOM 851 C C . ASP A 1 109 ? -10.372 13.876 -5.481 1.00 92.38 109 ASP A C 1
ATOM 853 O O . ASP A 1 109 ? -11.451 13.974 -6.060 1.00 92.38 109 ASP A O 1
ATOM 857 N N . LYS A 1 110 ? -9.220 14.205 -6.076 1.00 94.31 110 LYS A N 1
ATOM 858 C CA . LYS A 1 110 ? -9.106 14.694 -7.458 1.00 94.31 110 LYS A CA 1
ATOM 859 C C . LYS A 1 110 ? -8.777 13.587 -8.455 1.00 94.31 110 LYS A C 1
ATOM 861 O O . LYS A 1 110 ? -8.707 13.858 -9.655 1.00 94.31 110 LYS A O 1
ATOM 866 N N . LEU A 1 111 ? -8.514 12.368 -7.984 1.00 94.69 111 LEU A N 1
ATOM 867 C CA . 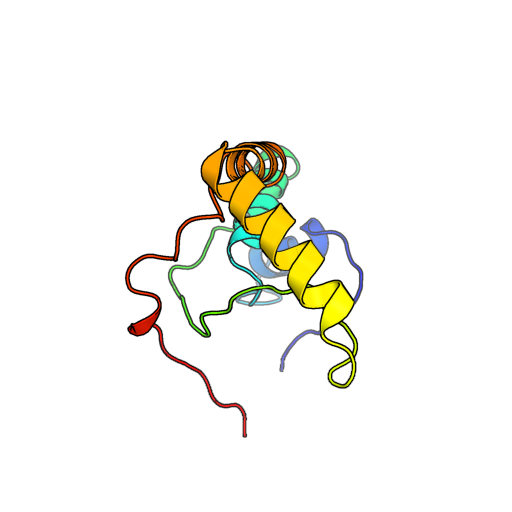LEU A 1 111 ? -8.223 11.242 -8.862 1.00 94.69 111 LEU A CA 1
ATOM 868 C C . LEU A 1 111 ? -9.504 10.771 -9.561 1.00 94.69 111 LEU A C 1
ATOM 870 O O . LEU A 1 111 ? -10.568 10.746 -8.942 1.00 94.69 111 LEU A O 1
ATOM 874 N N . PRO A 1 112 ? -9.423 10.373 -10.842 1.00 95.50 112 PRO A N 1
ATOM 875 C CA . PRO A 1 112 ? -10.583 9.862 -11.554 1.00 95.50 112 PRO A CA 1
ATOM 876 C C . PRO A 1 112 ? -11.075 8.554 -10.923 1.00 95.50 112 PRO A C 1
ATOM 878 O O . PRO A 1 112 ? -10.277 7.674 -10.587 1.00 95.50 112 PRO A O 1
ATOM 881 N N . VAL A 1 113 ? -12.396 8.420 -10.818 1.00 94.94 113 VAL A N 1
ATOM 882 C CA . VAL A 1 113 ? -13.075 7.153 -10.532 1.00 94.94 113 VAL A CA 1
ATOM 883 C C . VAL A 1 113 ? -13.587 6.605 -11.857 1.00 94.94 113 VAL A C 1
ATOM 885 O O . VAL A 1 113 ? -14.352 7.265 -12.557 1.00 94.94 113 VAL A O 1
ATOM 888 N N . ILE A 1 114 ? -13.104 5.427 -12.228 1.00 91.56 114 ILE A N 1
ATOM 889 C CA . ILE A 1 114 ? -13.456 4.738 -13.463 1.00 91.56 114 ILE A CA 1
ATOM 890 C C . ILE A 1 114 ? -14.639 3.827 -13.153 1.00 91.56 114 ILE A C 1
ATOM 892 O O . ILE A 1 114 ? -14.486 2.821 -12.459 1.00 91.56 114 ILE A O 1
ATOM 896 N N . GLU A 1 115 ? -15.808 4.182 -13.674 1.00 90.00 115 GLU A N 1
ATOM 897 C CA . GLU A 1 115 ? -16.970 3.299 -13.685 1.00 90.00 115 GLU A CA 1
ATOM 898 C C . GLU A 1 115 ? -16.811 2.281 -14.817 1.00 90.00 115 GLU A C 1
ATOM 900 O O . GLU A 1 115 ? -16.414 2.628 -15.931 1.00 90.00 115 GLU A O 1
ATOM 905 N N . VAL A 1 116 ? -17.064 1.010 -14.512 1.00 82.06 116 VAL A N 1
ATOM 906 C CA . VAL A 1 116 ? -17.034 -0.071 -15.499 1.00 82.06 116 VAL A CA 1
ATOM 907 C C . VAL A 1 116 ? -18.484 -0.405 -15.831 1.00 82.06 116 VAL A C 1
ATOM 909 O O . VAL A 1 116 ? -19.240 -0.742 -14.918 1.00 82.06 116 VAL A O 1
ATOM 912 N N . GLU A 1 117 ? -18.864 -0.252 -17.102 1.00 71.62 117 GLU A N 1
ATOM 913 C CA . GLU A 1 117 ? -20.172 -0.672 -17.637 1.00 71.62 117 GLU A CA 1
ATOM 914 C C . GLU A 1 117 ? -20.291 -2.199 -17.755 1.00 71.62 117 GLU A C 1
ATOM 916 O O . GLU A 1 117 ? -19.273 -2.861 -18.077 1.00 71.62 117 GLU A O 1
#